Protein AF-A0A317J3F0-F1 (afdb_monomer_lite)

Secondary structure (DSSP, 8-state):
----PPPPEEEEEEEEEEETTEEEEEEEEEEE-TTS-EEEEEEEEEEEE-SSEEEEEEEEEETTSPPEEEEEEEE---EETTEEEEEEEEEEEPTTS-EEEEEEEEEEEHHHHHHHHHHHHHHHHHHHTT--HHHHHHHHHHHHS---

Structure (mmCIF, N/CA/C/O backbone):
data_AF-A0A317J3F0-F1
#
_entry.id   AF-A0A317J3F0-F1
#
loop_
_atom_site.group_PDB
_atom_site.id
_atom_site.type_symbol
_atom_site.label_atom_id
_atom_site.label_alt_id
_atom_site.label_comp_id
_atom_site.label_asym_id
_atom_site.la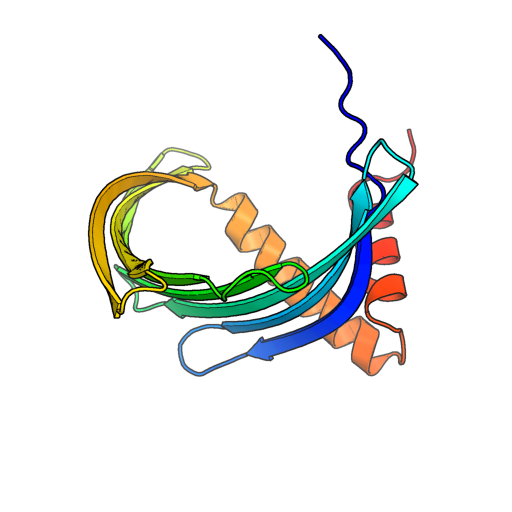bel_entity_id
_atom_site.label_seq_id
_atom_site.pdbx_PDB_ins_code
_atom_site.Cartn_x
_atom_site.Cartn_y
_atom_site.Cartn_z
_atom_site.occupancy
_atom_site.B_iso_or_equiv
_atom_site.auth_seq_id
_atom_site.auth_comp_id
_atom_site.auth_asym_id
_atom_site.auth_atom_id
_atom_site.pdbx_PDB_model_num
ATOM 1 N N . MET A 1 1 ? 22.352 19.467 -3.607 1.00 37.09 1 MET A N 1
ATOM 2 C CA . MET A 1 1 ? 21.074 18.769 -3.370 1.00 37.09 1 MET A CA 1
ATOM 3 C C . MET A 1 1 ? 20.207 19.048 -4.579 1.00 37.09 1 MET A C 1
ATOM 5 O O . MET A 1 1 ? 19.839 20.197 -4.776 1.00 37.09 1 MET A O 1
ATOM 9 N N . GLN A 1 2 ? 20.039 18.066 -5.465 1.00 32.75 2 GLN A N 1
ATOM 10 C CA . GLN A 1 2 ? 19.124 18.197 -6.597 1.00 32.75 2 GLN A CA 1
ATOM 11 C C . GLN A 1 2 ? 17.702 18.189 -6.035 1.00 32.75 2 GLN A C 1
ATOM 13 O O . GLN A 1 2 ? 17.346 17.298 -5.270 1.00 32.75 2 GLN A O 1
ATOM 18 N N . ASN A 1 3 ? 16.935 19.227 -6.363 1.00 37.25 3 ASN A N 1
ATOM 19 C CA . ASN A 1 3 ? 15.490 19.205 -6.215 1.00 37.25 3 ASN A CA 1
ATOM 20 C C . ASN A 1 3 ? 14.978 18.146 -7.192 1.00 37.25 3 ASN A C 1
ATOM 22 O O . ASN A 1 3 ? 14.802 18.442 -8.373 1.00 37.25 3 ASN A O 1
ATOM 26 N N . ASP A 1 4 ? 14.793 16.918 -6.714 1.00 38.00 4 ASP A N 1
ATOM 27 C CA . ASP A 1 4 ? 14.058 15.890 -7.441 1.00 38.00 4 ASP A CA 1
ATOM 28 C C . ASP A 1 4 ? 12.605 16.353 -7.509 1.00 38.00 4 ASP A C 1
ATOM 30 O O . ASP A 1 4 ? 11.783 16.047 -6.645 1.00 38.00 4 ASP A O 1
ATOM 34 N N . THR A 1 5 ? 12.289 17.170 -8.516 1.00 44.16 5 THR A N 1
ATOM 35 C CA . THR A 1 5 ? 10.902 17.376 -8.914 1.00 44.16 5 THR A CA 1
ATOM 36 C C . THR A 1 5 ? 10.350 15.982 -9.199 1.00 44.16 5 THR A C 1
ATOM 38 O O . THR A 1 5 ? 10.899 15.305 -10.075 1.00 44.16 5 THR A O 1
ATOM 41 N N . PRO A 1 6 ? 9.346 15.501 -8.441 1.00 51.75 6 PRO A N 1
ATOM 42 C CA . PRO A 1 6 ? 8.818 14.166 -8.654 1.00 51.75 6 PRO A CA 1
ATOM 43 C C . PRO A 1 6 ? 8.393 14.072 -10.113 1.00 51.75 6 PRO A C 1
ATOM 45 O O . PRO A 1 6 ? 7.690 14.947 -10.626 1.00 51.75 6 PRO A O 1
ATOM 48 N N . ALA A 1 7 ? 8.910 13.059 -10.804 1.00 58.41 7 ALA A N 1
ATOM 49 C CA . ALA A 1 7 ? 8.662 12.923 -12.223 1.00 58.41 7 ALA A CA 1
ATOM 50 C C . ALA A 1 7 ? 7.143 12.846 -12.467 1.00 58.41 7 ALA A C 1
ATOM 52 O O . ALA A 1 7 ? 6.445 12.213 -11.666 1.00 58.41 7 ALA A O 1
ATOM 53 N N . PRO A 1 8 ? 6.613 13.510 -13.512 1.00 70.88 8 PRO A N 1
ATOM 54 C CA . PRO A 1 8 ? 5.177 13.662 -13.674 1.00 70.88 8 PRO A CA 1
ATOM 55 C C . PRO A 1 8 ? 4.506 12.289 -13.721 1.00 70.88 8 PRO A C 1
ATOM 57 O O . PRO A 1 8 ? 4.799 11.454 -14.586 1.00 70.88 8 PRO A O 1
ATOM 60 N N . MET A 1 9 ? 3.642 12.074 -12.734 1.00 79.69 9 MET A N 1
ATOM 61 C CA . MET A 1 9 ? 2.858 10.869 -12.526 1.00 79.69 9 MET A CA 1
ATOM 62 C C . MET A 1 9 ? 1.442 11.132 -13.028 1.00 79.69 9 MET A C 1
ATOM 64 O O . MET A 1 9 ? 0.845 12.149 -12.678 1.00 79.69 9 MET A O 1
ATOM 68 N N . ARG A 1 10 ? 0.903 10.220 -13.834 1.00 83.12 10 ARG A N 1
ATOM 69 C CA . ARG A 1 10 ? -0.489 10.258 -14.283 1.00 83.12 10 ARG A CA 1
ATOM 70 C C . ARG A 1 10 ? -1.203 9.000 -13.819 1.00 83.12 10 ARG A C 1
ATOM 72 O O . ARG A 1 10 ? -0.720 7.895 -14.063 1.00 83.12 10 ARG A O 1
ATOM 79 N N . ILE A 1 11 ? -2.361 9.160 -13.191 1.00 85.94 11 ILE A N 1
ATOM 80 C CA . ILE A 1 11 ? -3.199 8.025 -12.802 1.00 85.94 11 ILE A CA 1
ATOM 81 C C . ILE A 1 11 ? -4.053 7.658 -14.015 1.00 85.94 11 ILE A C 1
ATOM 83 O O . ILE A 1 11 ? -4.839 8.467 -14.502 1.00 85.94 11 ILE A O 1
ATOM 87 N N . LEU A 1 12 ? -3.840 6.462 -14.560 1.00 87.06 12 LEU A N 1
ATOM 88 C CA . LEU A 1 12 ? -4.587 5.967 -15.717 1.00 87.06 12 LEU A CA 1
ATOM 89 C C . LEU A 1 12 ? -5.876 5.272 -15.290 1.00 87.06 12 LEU A C 1
ATOM 91 O O . LEU A 1 12 ? -6.892 5.404 -15.963 1.00 87.06 12 LEU A O 1
ATOM 95 N N . ASP A 1 13 ? -5.806 4.537 -14.184 1.00 88.06 13 ASP A N 1
ATOM 96 C CA . ASP A 1 13 ? -6.945 3.876 -13.565 1.00 88.06 13 ASP A CA 1
ATOM 97 C C . ASP A 1 13 ? -6.734 3.805 -12.054 1.00 88.06 13 ASP A C 1
ATOM 99 O O . ASP A 1 13 ? -5.599 3.708 -11.572 1.00 88.06 13 ASP A O 1
ATOM 103 N N . LEU A 1 14 ? -7.833 3.867 -11.319 1.00 86.62 14 LEU A N 1
ATOM 104 C CA . LEU A 1 14 ? -7.855 3.810 -9.871 1.00 86.62 14 LEU A CA 1
ATOM 105 C C . LEU A 1 14 ? -9.182 3.235 -9.432 1.00 86.62 14 LEU A C 1
ATOM 107 O O . LEU A 1 14 ? -10.221 3.698 -9.896 1.00 86.62 14 LEU A O 1
ATOM 111 N N . GLN A 1 15 ? -9.143 2.304 -8.492 1.00 87.31 15 GLN A N 1
ATOM 112 C CA . GLN A 1 15 ? -10.314 1.809 -7.794 1.00 87.31 15 GLN A CA 1
ATOM 113 C C . GLN A 1 15 ? -10.003 1.728 -6.309 1.00 87.31 15 GLN A C 1
ATOM 115 O O . GLN A 1 15 ? -8.992 1.159 -5.898 1.00 87.31 15 GLN A O 1
ATOM 120 N N . TRP A 1 16 ? -10.892 2.295 -5.505 1.00 86.62 16 TRP A N 1
ATOM 121 C CA . TRP A 1 16 ? -10.847 2.200 -4.056 1.00 86.62 16 TRP A CA 1
ATOM 122 C C . TRP A 1 16 ? -12.129 1.548 -3.571 1.00 86.62 16 TRP A C 1
ATOM 124 O O . TRP A 1 16 ? -13.219 1.978 -3.959 1.00 86.62 16 TRP A O 1
ATOM 134 N N . ARG A 1 17 ? -12.023 0.527 -2.719 1.00 86.12 17 ARG A N 1
ATOM 135 C CA . ARG A 1 17 ? -13.196 -0.145 -2.153 1.00 86.12 17 ARG A CA 1
ATOM 136 C C . ARG A 1 17 ? -13.020 -0.342 -0.652 1.00 86.12 17 ARG A C 1
ATOM 138 O O . ARG A 1 17 ? -11.947 -0.700 -0.167 1.00 86.12 17 ARG A O 1
ATOM 145 N N . GLU A 1 18 ? -14.098 -0.104 0.084 1.00 82.94 18 GLU A N 1
ATOM 146 C CA . GLU A 1 18 ? -14.194 -0.521 1.482 1.00 82.94 18 GLU A CA 1
ATOM 147 C C . GLU A 1 18 ? -14.381 -2.041 1.510 1.00 82.94 18 GLU A C 1
ATOM 149 O O . GLU A 1 18 ? -15.207 -2.586 0.773 1.00 82.94 18 GLU A O 1
ATOM 154 N N . ALA A 1 19 ? -13.630 -2.730 2.362 1.00 81.50 19 ALA A N 1
ATOM 155 C CA . ALA A 1 19 ? -13.704 -4.175 2.512 1.00 81.50 19 ALA A CA 1
ATOM 156 C C . ALA A 1 19 ? -13.942 -4.541 3.981 1.00 81.50 19 ALA A C 1
ATOM 158 O O . ALA A 1 19 ? -13.704 -3.755 4.896 1.00 81.50 19 ALA A O 1
ATOM 159 N N . ALA A 1 20 ? -14.414 -5.761 4.237 1.00 83.38 20 ALA A N 1
ATOM 160 C CA . ALA A 1 20 ? -14.597 -6.223 5.608 1.00 83.38 20 ALA A CA 1
ATOM 161 C C . ALA A 1 20 ? -13.272 -6.131 6.389 1.00 83.38 20 ALA A C 1
ATOM 163 O O . ALA A 1 20 ? -12.287 -6.781 6.029 1.00 83.38 20 ALA A O 1
ATOM 164 N N . GLY A 1 21 ? -13.271 -5.316 7.446 1.00 81.25 21 GLY A N 1
ATOM 165 C CA . GLY A 1 21 ? -12.109 -5.102 8.305 1.00 81.25 21 GLY A CA 1
ATOM 166 C C . GLY A 1 21 ? -11.008 -4.235 7.695 1.00 81.25 21 GLY A C 1
ATOM 167 O O . GLY A 1 21 ? -9.907 -4.263 8.217 1.00 81.25 21 GLY A O 1
ATOM 168 N N . GLY A 1 22 ? -11.241 -3.486 6.615 1.00 86.31 22 GLY A N 1
ATOM 169 C CA . GLY A 1 22 ? -10.218 -2.596 6.064 1.00 86.31 22 GLY A CA 1
ATOM 170 C C . GLY A 1 22 ? -10.561 -2.066 4.679 1.00 86.31 22 GLY A C 1
ATOM 171 O O . GLY A 1 22 ? -11.716 -1.775 4.387 1.00 86.31 22 GLY A O 1
ATOM 172 N N . HIS A 1 23 ? -9.557 -1.925 3.822 1.00 87.12 23 HIS A N 1
ATOM 173 C CA . HIS A 1 23 ? -9.735 -1.326 2.503 1.00 87.12 23 HIS A CA 1
ATOM 174 C C . HIS A 1 23 ? -8.851 -1.988 1.454 1.00 87.12 23 HIS A C 1
ATOM 176 O O . HIS A 1 23 ? -7.812 -2.581 1.758 1.00 87.12 23 HIS A O 1
ATOM 182 N N . GLU A 1 24 ? -9.291 -1.888 0.207 1.00 91.62 24 GLU A N 1
ATOM 183 C CA . GLU A 1 24 ? -8.561 -2.352 -0.963 1.00 91.62 24 GLU A CA 1
ATOM 184 C C . GLU A 1 24 ? -8.435 -1.242 -2.003 1.00 91.62 24 GLU A C 1
ATOM 186 O O . GLU A 1 24 ? -9.292 -0.366 -2.148 1.00 91.62 24 GLU A O 1
ATOM 191 N N . PHE A 1 25 ? -7.320 -1.299 -2.712 1.00 89.69 25 PHE A N 1
ATOM 192 C CA . PHE A 1 25 ? -6.875 -0.306 -3.660 1.00 89.69 25 PHE A CA 1
ATOM 193 C C . PHE A 1 25 ? -6.287 -1.006 -4.877 1.00 89.69 25 PHE A C 1
ATOM 195 O O . PHE A 1 25 ? -5.373 -1.821 -4.755 1.00 89.69 25 PHE A O 1
ATOM 202 N N . GLU A 1 26 ? -6.780 -0.656 -6.055 1.00 93.31 26 GLU A N 1
ATOM 203 C CA . GLU A 1 26 ? -6.212 -1.054 -7.338 1.00 93.31 26 GLU A CA 1
ATOM 204 C C . GLU A 1 26 ? -5.852 0.204 -8.122 1.00 93.31 26 GLU A C 1
ATOM 206 O O . GLU A 1 26 ? -6.628 1.155 -8.176 1.00 93.31 26 GLU A O 1
ATOM 211 N N . SER A 1 27 ? -4.673 0.233 -8.736 1.00 92.12 27 SER A N 1
ATOM 212 C CA . SER A 1 27 ? -4.248 1.369 -9.549 1.00 92.12 27 SER A CA 1
ATOM 213 C C . SER A 1 27 ? -3.425 0.958 -10.755 1.00 92.12 27 SER A C 1
ATOM 215 O O . SER A 1 27 ? -2.674 -0.021 -10.731 1.00 92.12 27 SER A O 1
ATOM 217 N N . THR A 1 28 ? -3.537 1.762 -11.807 1.00 94.12 28 THR A N 1
ATOM 218 C CA . THR A 1 28 ? -2.602 1.796 -12.927 1.00 94.12 28 THR A CA 1
ATOM 219 C C . THR A 1 28 ? -2.080 3.217 -13.067 1.00 94.12 28 THR A C 1
ATOM 221 O O . THR A 1 28 ? -2.842 4.154 -13.296 1.00 94.12 28 THR A O 1
ATOM 224 N N . ILE A 1 29 ? -0.768 3.377 -12.952 1.00 92.00 29 ILE A N 1
ATOM 225 C CA . ILE A 1 29 ? -0.091 4.670 -12.931 1.00 92.00 29 ILE A CA 1
ATOM 226 C C . ILE A 1 29 ? 0.966 4.702 -14.035 1.00 92.00 29 ILE A C 1
ATOM 228 O O . ILE A 1 29 ? 1.759 3.774 -14.178 1.00 92.00 29 ILE A O 1
ATOM 232 N N . GLU A 1 30 ? 1.003 5.789 -14.797 1.00 92.56 30 GLU A N 1
ATOM 233 C CA . GLU A 1 30 ? 2.086 6.113 -15.720 1.00 92.56 30 GLU A CA 1
ATOM 234 C C . GLU A 1 30 ? 3.086 7.045 -15.024 1.00 92.56 30 GLU A C 1
ATOM 236 O O . GLU A 1 30 ? 2.730 8.131 -14.567 1.00 92.56 30 GLU A O 1
ATOM 241 N N . ILE A 1 31 ? 4.345 6.624 -14.946 1.00 91.19 31 ILE A N 1
ATOM 242 C CA . ILE A 1 31 ? 5.456 7.405 -14.403 1.00 91.19 31 ILE A CA 1
ATOM 243 C C . ILE A 1 31 ? 6.339 7.833 -15.569 1.00 91.19 31 ILE A C 1
ATOM 245 O O . ILE A 1 31 ? 6.906 6.988 -16.270 1.00 91.19 31 ILE A O 1
ATOM 249 N N . SER A 1 32 ? 6.485 9.141 -15.761 1.00 87.81 32 SER A N 1
ATOM 250 C CA . SER A 1 32 ? 7.478 9.679 -16.693 1.00 87.81 32 SER A CA 1
ATOM 251 C C . SER A 1 32 ? 8.873 9.514 -16.093 1.00 87.81 32 SER A C 1
ATOM 253 O O . SER A 1 32 ? 9.067 9.750 -14.906 1.00 87.81 32 SER A O 1
ATOM 255 N N . ARG A 1 33 ? 9.860 9.099 -16.880 1.00 84.31 33 ARG A N 1
ATOM 256 C CA . ARG A 1 33 ? 11.258 8.990 -16.447 1.00 84.31 33 ARG A CA 1
ATOM 257 C C . ARG A 1 33 ? 12.055 10.220 -16.895 1.00 84.31 33 ARG A C 1
ATOM 259 O O . ARG A 1 33 ? 11.641 10.898 -17.836 1.00 84.31 33 ARG A O 1
ATOM 266 N N . PRO A 1 34 ? 13.209 10.512 -16.264 1.00 82.38 34 PRO A N 1
ATOM 267 C CA . PRO A 1 34 ? 14.048 11.651 -16.649 1.00 82.38 34 PRO A CA 1
ATOM 268 C C . PRO A 1 34 ? 14.522 11.630 -18.109 1.00 82.38 34 PRO A C 1
ATOM 270 O O . PRO A 1 34 ? 14.779 12.681 -18.684 1.00 82.38 34 PRO A O 1
ATOM 273 N N . ASP A 1 35 ? 14.617 10.446 -18.718 1.00 85.06 35 ASP A N 1
ATOM 274 C CA . ASP A 1 35 ? 14.982 10.257 -20.128 1.00 85.06 35 ASP A CA 1
ATOM 275 C C . ASP A 1 35 ? 13.808 10.478 -21.106 1.00 85.06 35 ASP A C 1
ATOM 277 O O . ASP A 1 35 ? 13.951 10.265 -22.308 1.00 85.06 35 ASP A O 1
ATOM 281 N N . GLY A 1 36 ? 12.638 10.890 -20.604 1.00 84.00 36 GLY A N 1
ATOM 282 C CA . GLY A 1 36 ? 11.417 11.086 -21.386 1.00 84.00 36 GLY A CA 1
ATOM 283 C C . GLY A 1 36 ? 10.648 9.798 -21.689 1.00 84.00 36 GLY A C 1
ATOM 284 O O . GLY A 1 36 ? 9.549 9.864 -22.244 1.00 84.00 36 GLY A O 1
ATOM 285 N N . SER A 1 37 ? 11.177 8.629 -21.314 1.00 89.44 37 SER A N 1
ATOM 286 C CA . SER A 1 37 ? 10.443 7.369 -21.424 1.00 89.44 37 SER A CA 1
ATOM 287 C C . SER A 1 37 ? 9.344 7.272 -20.363 1.00 89.44 37 SER A C 1
ATOM 289 O O . SER A 1 37 ? 9.305 8.024 -19.388 1.00 89.44 37 SER A O 1
ATOM 291 N N . LYS A 1 38 ? 8.414 6.339 -20.564 1.00 91.38 38 LYS A N 1
ATOM 292 C CA . LYS A 1 38 ? 7.270 6.122 -19.677 1.00 91.38 38 LYS A CA 1
ATOM 293 C C . LYS A 1 38 ? 7.322 4.722 -19.094 1.00 91.38 38 LYS A C 1
ATOM 295 O O . LYS A 1 38 ? 7.734 3.781 -19.768 1.00 91.38 38 LYS A O 1
ATOM 300 N N . SER A 1 39 ? 6.884 4.602 -17.849 1.00 93.06 39 SER A N 1
ATOM 301 C CA . SER A 1 39 ? 6.740 3.333 -17.149 1.00 93.06 39 SER A CA 1
ATOM 302 C C . SER A 1 39 ? 5.315 3.176 -16.658 1.00 93.06 39 SER A C 1
ATOM 304 O O . SER A 1 39 ? 4.764 4.114 -16.091 1.00 93.06 39 SER A O 1
ATOM 306 N N . ILE A 1 40 ? 4.731 2.000 -16.841 1.00 94.19 40 ILE A N 1
ATOM 307 C CA . ILE A 1 40 ? 3.427 1.659 -16.286 1.00 94.19 40 ILE A CA 1
ATOM 308 C C . ILE A 1 40 ? 3.641 0.835 -15.026 1.00 94.19 40 ILE A C 1
ATOM 310 O O . ILE A 1 40 ? 4.258 -0.228 -15.059 1.00 94.19 40 ILE A O 1
ATOM 314 N N . VAL A 1 41 ? 3.104 1.314 -13.912 1.00 94.12 41 VAL A N 1
ATOM 315 C CA . VAL A 1 41 ? 3.033 0.575 -12.656 1.00 94.12 41 VAL A CA 1
ATOM 316 C C . VAL A 1 41 ? 1.585 0.184 -12.425 1.00 94.12 41 VAL A C 1
ATOM 318 O O . VAL A 1 41 ? 0.697 1.029 -12.475 1.00 94.12 41 VAL A O 1
ATOM 321 N N . ARG A 1 42 ? 1.351 -1.101 -12.183 1.00 94.88 42 ARG A N 1
ATOM 322 C CA . ARG A 1 42 ? 0.057 -1.625 -11.748 1.00 94.88 42 ARG A CA 1
ATOM 323 C C . ARG A 1 42 ? 0.208 -2.132 -10.335 1.00 94.88 42 ARG A C 1
ATOM 325 O O . ARG A 1 42 ? 1.152 -2.870 -10.059 1.00 94.88 42 ARG A O 1
ATOM 332 N N . GLU A 1 43 ? -0.697 -1.738 -9.461 1.00 94.88 43 GLU A N 1
ATOM 333 C CA . GLU A 1 43 ? -0.623 -2.067 -8.047 1.00 94.88 43 GLU A CA 1
ATOM 334 C C . GLU A 1 43 ? -1.992 -2.474 -7.525 1.00 94.88 43 GLU A C 1
ATOM 336 O O . GLU A 1 43 ? -2.965 -1.749 -7.697 1.00 94.88 43 GLU A O 1
ATOM 341 N N . TYR A 1 44 ? -2.031 -3.622 -6.861 1.00 94.50 44 TYR A N 1
ATOM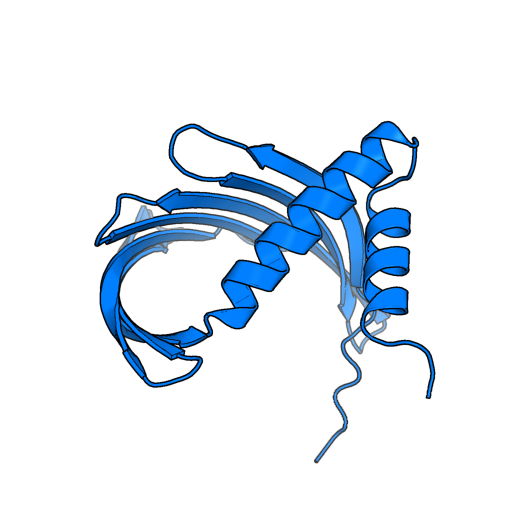 342 C CA . TYR A 1 44 ? -3.080 -3.992 -5.930 1.00 94.50 44 TYR A CA 1
ATOM 343 C C . TYR A 1 44 ? -2.515 -3.893 -4.517 1.00 94.50 44 TYR A C 1
ATOM 345 O O . TYR A 1 44 ? -1.419 -4.388 -4.230 1.00 94.50 44 TYR A O 1
ATOM 353 N N . TRP A 1 45 ? -3.277 -3.290 -3.623 1.00 93.88 45 TRP A N 1
ATOM 354 C CA . TRP A 1 45 ? -2.965 -3.221 -2.213 1.00 93.88 45 TRP A CA 1
ATOM 355 C C . TRP A 1 45 ? -4.234 -3.456 -1.403 1.00 93.88 45 TRP A C 1
ATOM 357 O O . TRP A 1 45 ? -5.306 -2.961 -1.738 1.00 93.88 45 TRP A O 1
ATOM 367 N N . ARG A 1 46 ? -4.116 -4.218 -0.323 1.00 93.62 46 ARG A N 1
ATOM 368 C CA . ARG A 1 46 ? -5.195 -4.432 0.633 1.00 93.62 46 ARG A CA 1
ATOM 369 C C . ARG A 1 46 ? -4.641 -4.400 2.032 1.00 93.62 46 ARG A C 1
ATOM 371 O O . ARG A 1 46 ? -3.629 -5.041 2.295 1.00 93.62 46 ARG A O 1
ATOM 378 N N . GLU A 1 47 ? -5.361 -3.748 2.925 1.00 92.19 47 GLU A N 1
ATOM 379 C CA . GLU A 1 47 ? -5.109 -3.788 4.356 1.00 92.19 47 GLU A CA 1
ATOM 380 C C . GLU A 1 47 ? -6.333 -4.295 5.096 1.00 92.19 47 GLU A C 1
ATOM 382 O O . GLU A 1 47 ? -7.474 -4.002 4.740 1.00 92.19 47 GLU A O 1
ATOM 387 N N . ILE A 1 48 ? -6.066 -5.080 6.129 1.00 93.31 48 ILE A N 1
ATOM 388 C CA . ILE A 1 48 ? -7.040 -5.581 7.079 1.00 93.31 48 ILE A CA 1
ATOM 389 C C . ILE A 1 48 ? -6.562 -5.125 8.453 1.00 93.31 48 ILE A C 1
ATOM 391 O O . ILE A 1 48 ? -5.503 -5.548 8.918 1.00 93.31 48 ILE A O 1
ATOM 395 N N . ASP A 1 49 ? -7.336 -4.260 9.089 1.00 90.94 49 ASP A N 1
ATOM 396 C CA . ASP A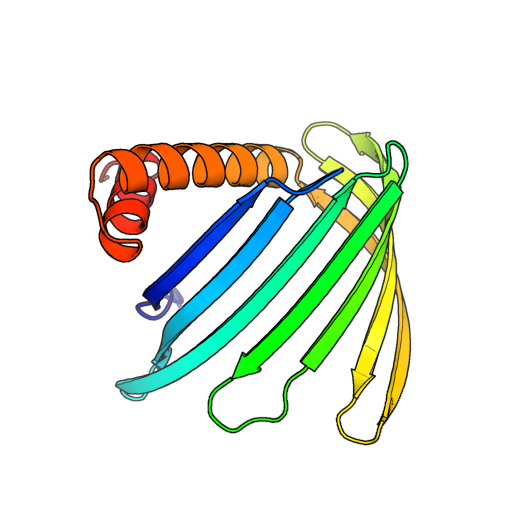 1 49 ? -7.178 -3.875 10.480 1.00 90.94 49 ASP A CA 1
ATOM 397 C C . ASP A 1 49 ? -7.814 -4.942 11.385 1.00 90.94 49 ASP A C 1
ATOM 399 O O . ASP A 1 49 ? -8.986 -5.296 11.250 1.00 90.94 49 ASP A O 1
ATOM 403 N N . LEU A 1 50 ? -7.020 -5.462 12.319 1.00 92.94 50 LEU A N 1
ATOM 404 C CA . LEU A 1 50 ? -7.401 -6.501 13.275 1.00 92.94 50 LEU A CA 1
ATOM 405 C C . LEU A 1 50 ? -7.439 -5.962 14.717 1.00 92.94 50 LEU A C 1
ATOM 407 O O . LEU A 1 50 ? -7.427 -6.731 15.677 1.00 92.94 50 LEU A O 1
ATOM 411 N N . GLY A 1 51 ? -7.476 -4.639 14.894 1.00 91.38 51 GLY A N 1
ATOM 412 C CA . GLY A 1 51 ? -7.488 -3.980 16.197 1.00 91.38 51 GLY A CA 1
ATOM 413 C C . GLY A 1 51 ? -6.078 -3.651 16.674 1.00 91.38 51 GLY A C 1
ATOM 414 O O . GLY A 1 51 ? -5.582 -2.559 16.400 1.00 91.38 51 GLY A O 1
ATOM 415 N N . ASP A 1 52 ? -5.428 -4.572 17.390 1.00 94.81 52 ASP A N 1
ATOM 416 C CA . ASP A 1 52 ? -4.051 -4.406 17.899 1.00 94.81 52 ASP A CA 1
ATOM 417 C C . ASP A 1 52 ? -2.969 -4.767 16.863 1.00 94.81 52 ASP A C 1
ATOM 419 O O . ASP A 1 52 ? -1.769 -4.576 17.081 1.00 94.81 52 ASP A O 1
ATOM 423 N N . SER A 1 53 ? -3.394 -5.279 15.715 1.00 95.19 53 SER A N 1
ATOM 424 C CA . SER A 1 53 ? -2.553 -5.730 14.618 1.00 95.19 53 SER A CA 1
ATOM 425 C C . SER A 1 53 ? -3.207 -5.406 13.278 1.00 95.19 53 SER A C 1
ATOM 427 O O . SER A 1 53 ? -4.327 -4.900 13.219 1.00 95.19 53 SER A O 1
ATOM 429 N N . TYR A 1 54 ? -2.476 -5.633 12.196 1.00 93.94 54 TYR A N 1
ATOM 430 C CA . TYR A 1 54 ? -2.962 -5.473 10.837 1.00 93.94 54 TYR A CA 1
ATOM 431 C C . TYR A 1 54 ? -2.246 -6.437 9.894 1.00 93.94 54 TYR A C 1
ATOM 433 O O . TYR A 1 54 ? -1.143 -6.919 10.169 1.00 93.94 54 TYR A O 1
ATOM 441 N N . MET A 1 55 ? -2.872 -6.691 8.753 1.00 95.44 55 MET A N 1
ATOM 442 C CA . MET A 1 55 ? -2.271 -7.404 7.636 1.00 95.44 55 MET A CA 1
ATOM 443 C C . MET A 1 55 ? -2.368 -6.550 6.386 1.00 95.44 55 MET A C 1
ATOM 445 O O . MET A 1 55 ? -3.439 -6.035 6.090 1.00 95.44 55 MET A O 1
ATOM 449 N N . THR A 1 56 ? -1.284 -6.450 5.623 1.00 94.12 56 THR A N 1
ATOM 450 C CA . THR A 1 56 ? -1.320 -5.886 4.275 1.00 94.12 56 THR A CA 1
ATOM 451 C C . THR A 1 56 ? -0.863 -6.902 3.245 1.00 94.12 56 THR A C 1
ATOM 453 O O . THR A 1 56 ? 0.044 -7.703 3.485 1.00 94.12 56 THR A O 1
ATOM 456 N N . VAL A 1 57 ? -1.498 -6.860 2.083 1.00 95.31 57 VAL A N 1
ATOM 457 C CA . VAL A 1 57 ? -1.063 -7.549 0.875 1.00 95.31 57 VAL A CA 1
ATOM 458 C C . VAL A 1 57 ? -0.806 -6.486 -0.167 1.00 95.31 57 VAL A C 1
ATOM 460 O O . VAL A 1 57 ? -1.664 -5.646 -0.416 1.00 95.31 57 VAL A O 1
ATOM 463 N N . ARG A 1 58 ? 0.364 -6.535 -0.791 1.00 94.00 58 ARG A N 1
ATOM 464 C CA . ARG A 1 58 ? 0.733 -5.652 -1.890 1.00 94.00 58 ARG A CA 1
ATOM 465 C C . ARG A 1 58 ? 1.203 -6.493 -3.059 1.00 94.00 58 ARG A C 1
ATOM 467 O O . ARG A 1 58 ? 2.0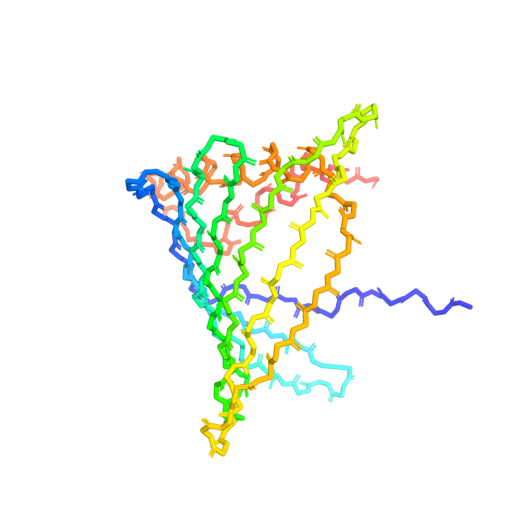92 -7.321 -2.890 1.00 94.00 58 ARG A O 1
ATOM 474 N N . HIS A 1 59 ? 0.652 -6.259 -4.235 1.00 94.31 59 HIS A N 1
ATOM 475 C CA . HIS A 1 59 ? 1.059 -6.896 -5.475 1.00 94.31 59 HIS A CA 1
ATOM 476 C C . HIS A 1 59 ? 1.302 -5.814 -6.517 1.00 94.31 59 HIS A C 1
ATOM 478 O O . HIS A 1 59 ? 0.377 -5.093 -6.880 1.00 94.31 59 HIS A O 1
ATOM 484 N N . ALA A 1 60 ? 2.541 -5.679 -6.980 1.00 93.06 60 ALA A N 1
ATOM 485 C CA . ALA A 1 60 ? 2.913 -4.628 -7.916 1.00 93.06 60 ALA A CA 1
ATOM 486 C C . ALA A 1 60 ? 3.688 -5.181 -9.112 1.00 93.06 60 ALA A C 1
ATOM 488 O O . ALA A 1 60 ? 4.596 -5.999 -8.964 1.00 93.06 60 ALA A O 1
ATOM 489 N N . VAL A 1 61 ? 3.355 -4.683 -10.297 1.00 93.00 61 VAL A N 1
ATOM 490 C CA . VAL A 1 61 ? 4.046 -4.947 -11.563 1.00 93.00 61 VAL A CA 1
ATOM 491 C C . VAL A 1 61 ? 4.521 -3.617 -12.124 1.00 93.00 61 VAL A C 1
ATOM 493 O O . VAL A 1 61 ? 3.775 -2.638 -12.112 1.00 93.00 61 VAL A O 1
ATOM 496 N N . ARG A 1 62 ? 5.749 -3.578 -12.644 1.00 92.75 62 ARG A N 1
ATOM 497 C CA . ARG A 1 62 ? 6.283 -2.427 -13.379 1.00 92.75 62 ARG A CA 1
ATOM 498 C C . ARG A 1 62 ? 6.675 -2.860 -14.783 1.00 92.75 62 ARG A C 1
ATOM 500 O O . ARG A 1 62 ? 7.566 -3.689 -14.940 1.00 92.75 62 ARG A O 1
ATOM 507 N N . ASP A 1 63 ? 6.058 -2.258 -15.790 1.00 91.75 63 ASP A N 1
ATOM 508 C CA . ASP A 1 63 ? 6.238 -2.589 -17.203 1.00 91.75 63 ASP A CA 1
ATOM 509 C C . ASP A 1 63 ? 6.093 -4.106 -17.444 1.00 91.75 63 ASP A C 1
ATOM 511 O O . ASP A 1 63 ? 5.091 -4.705 -17.061 1.00 91.75 63 ASP A O 1
ATOM 515 N N . ALA A 1 64 ? 7.100 -4.727 -18.060 1.00 88.50 64 ALA A N 1
ATOM 516 C CA . ALA A 1 64 ? 7.190 -6.167 -18.280 1.00 88.50 64 ALA A CA 1
ATOM 517 C C . ALA A 1 64 ? 7.974 -6.907 -17.177 1.00 88.50 64 ALA A C 1
ATOM 519 O O . ALA A 1 64 ? 8.259 -8.095 -17.325 1.00 88.50 64 ALA A O 1
ATOM 520 N N . ALA A 1 65 ? 8.370 -6.224 -16.094 1.00 89.06 65 ALA A N 1
ATOM 521 C CA . ALA A 1 65 ? 9.063 -6.877 -14.992 1.00 89.06 65 ALA A CA 1
ATOM 522 C C . ALA A 1 65 ? 8.124 -7.871 -14.290 1.00 89.06 65 ALA A C 1
ATOM 524 O O . ALA A 1 65 ? 6.920 -7.613 -14.188 1.00 89.06 65 ALA A O 1
ATOM 525 N N . PRO A 1 66 ? 8.654 -8.987 -13.765 1.00 88.38 66 PRO A N 1
ATOM 526 C CA . PRO A 1 66 ? 7.858 -9.895 -12.959 1.00 88.38 66 PRO A CA 1
ATOM 527 C C . PRO A 1 66 ? 7.183 -9.173 -11.791 1.00 88.38 66 PRO A C 1
ATOM 529 O O . PRO A 1 66 ? 7.774 -8.293 -11.158 1.00 88.38 66 PRO A O 1
ATOM 532 N N . ALA A 1 67 ? 5.952 -9.579 -11.493 1.00 89.69 67 ALA A N 1
ATOM 533 C CA . ALA A 1 67 ? 5.220 -9.046 -10.360 1.00 89.69 67 ALA A CA 1
ATOM 534 C C . ALA A 1 67 ? 5.940 -9.340 -9.041 1.00 89.69 67 ALA A C 1
ATOM 536 O O . ALA A 1 67 ? 6.469 -10.435 -8.840 1.00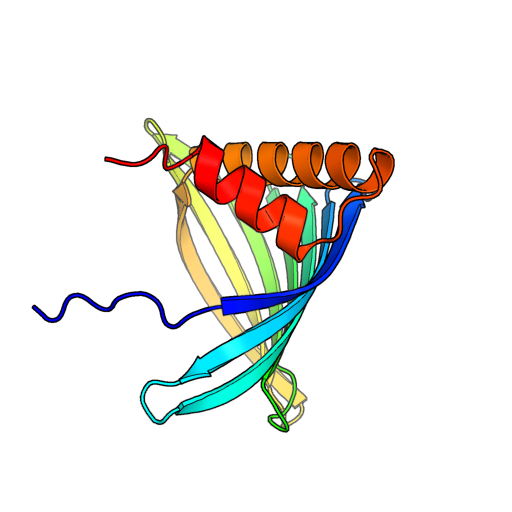 89.69 67 ALA A O 1
ATOM 537 N N . GLN A 1 68 ? 5.899 -8.387 -8.117 1.00 90.44 68 GLN A N 1
ATOM 538 C CA . GLN A 1 68 ? 6.367 -8.569 -6.750 1.00 90.44 68 GLN A CA 1
ATOM 539 C C . GLN A 1 68 ? 5.176 -8.581 -5.805 1.00 90.44 68 GLN A C 1
ATOM 541 O O . GLN A 1 68 ? 4.348 -7.669 -5.833 1.00 90.44 68 GLN A O 1
ATOM 546 N N . THR A 1 69 ? 5.111 -9.610 -4.960 1.00 93.88 69 THR A N 1
ATOM 547 C CA . THR A 1 69 ? 4.071 -9.730 -3.937 1.00 93.88 69 THR A CA 1
ATOM 548 C C . THR A 1 69 ? 4.693 -9.663 -2.554 1.00 93.88 69 THR A C 1
ATOM 550 O O . THR A 1 69 ? 5.654 -10.378 -2.257 1.00 93.88 69 THR A O 1
ATOM 553 N N . PHE A 1 70 ? 4.114 -8.826 -1.705 1.00 94.06 70 PHE A N 1
ATOM 554 C CA . PHE A 1 70 ? 4.498 -8.645 -0.319 1.00 94.06 70 PHE A CA 1
ATOM 555 C C . PHE A 1 70 ? 3.293 -8.928 0.567 1.00 94.06 70 PHE A C 1
ATOM 557 O O . PHE A 1 70 ? 2.205 -8.407 0.326 1.00 94.06 70 PHE A O 1
ATOM 564 N N . PHE A 1 71 ? 3.508 -9.714 1.611 1.00 96.00 71 PHE A N 1
ATOM 565 C CA . PHE A 1 71 ? 2.586 -9.838 2.731 1.00 96.00 71 PHE A CA 1
ATOM 566 C C . PHE A 1 71 ? 3.254 -9.206 3.938 1.00 96.00 71 PHE A C 1
ATOM 568 O O . PHE A 1 71 ? 4.405 -9.525 4.225 1.00 96.00 71 PHE A O 1
ATOM 575 N N . ILE A 1 72 ? 2.563 -8.313 4.632 1.00 95.94 72 ILE A N 1
ATOM 576 C CA . ILE A 1 72 ? 3.070 -7.696 5.853 1.00 95.94 72 ILE A CA 1
ATOM 577 C C . ILE A 1 72 ? 2.070 -7.982 6.956 1.00 95.94 72 ILE A C 1
ATOM 579 O O . ILE A 1 72 ? 0.914 -7.593 6.848 1.00 95.94 72 ILE A O 1
ATOM 583 N N . TYR A 1 73 ? 2.516 -8.628 8.021 1.00 97.00 73 TYR A N 1
ATOM 584 C CA . TYR A 1 73 ? 1.797 -8.655 9.284 1.00 97.00 73 TYR A CA 1
ATOM 585 C C . TYR A 1 73 ? 2.438 -7.637 10.222 1.00 97.00 73 TYR A C 1
ATOM 587 O O . TYR A 1 73 ? 3.657 -7.633 10.390 1.00 97.00 73 TYR A O 1
ATOM 595 N N . GLY A 1 74 ? 1.642 -6.763 10.825 1.00 96.31 74 GLY A N 1
ATOM 596 C CA . GLY A 1 74 ? 2.119 -5.740 11.745 1.00 96.31 74 GLY A CA 1
ATOM 597 C C . GLY A 1 74 ? 1.390 -5.797 13.075 1.00 96.31 74 GLY A C 1
ATOM 598 O O . GLY A 1 74 ? 0.167 -5.854 13.114 1.00 96.31 74 GLY A O 1
ATOM 599 N N . ARG A 1 75 ? 2.131 -5.729 14.180 1.00 97.25 75 ARG A N 1
ATOM 600 C CA . ARG A 1 75 ? 1.573 -5.466 15.507 1.00 97.25 75 ARG A CA 1
ATOM 601 C C . ARG A 1 75 ? 1.739 -3.990 15.833 1.00 97.25 75 ARG A C 1
ATOM 603 O O . ARG A 1 75 ? 2.864 -3.481 15.828 1.00 97.25 75 ARG A O 1
ATOM 610 N N . LYS A 1 76 ? 0.621 -3.331 16.132 1.00 95.56 76 LYS A N 1
ATOM 611 C CA . LYS A 1 76 ? 0.584 -1.925 16.524 1.00 95.56 76 LYS A CA 1
ATOM 612 C C . LYS A 1 76 ? 1.267 -1.780 17.879 1.00 95.56 76 LYS A C 1
ATOM 614 O O . LYS A 1 76 ? 0.957 -2.522 18.811 1.00 95.56 76 LYS A O 1
ATOM 619 N N . GLY A 1 77 ? 2.230 -0.874 17.975 1.00 95.75 77 GLY A N 1
ATOM 620 C CA . GLY A 1 77 ? 2.929 -0.618 19.233 1.00 95.75 77 GLY A CA 1
ATOM 621 C C . GLY A 1 77 ? 2.558 0.719 19.853 1.00 95.75 77 GLY A C 1
ATOM 622 O O . GLY A 1 77 ? 1.455 1.234 19.673 1.00 95.75 77 GLY A O 1
ATOM 623 N N . GLU A 1 78 ? 3.498 1.271 20.612 1.00 95.50 78 GLU A N 1
ATOM 624 C CA . GLU A 1 78 ? 3.294 2.512 21.354 1.00 95.50 78 GLU A CA 1
ATOM 625 C C . GLU A 1 78 ? 3.120 3.715 20.425 1.00 95.50 78 GLU A C 1
ATOM 627 O O . GLU A 1 78 ? 3.790 3.839 19.391 1.00 95.50 78 GLU A O 1
ATOM 632 N N . VAL A 1 79 ? 2.235 4.621 20.838 1.00 95.44 79 VAL A N 1
ATOM 633 C CA . VAL A 1 79 ? 1.995 5.907 20.184 1.00 95.44 79 VAL A CA 1
ATOM 634 C C . VAL A 1 79 ? 2.765 6.996 20.923 1.00 95.44 79 VAL A C 1
ATOM 636 O O . VAL A 1 79 ? 2.646 7.138 22.138 1.00 95.44 79 VAL A O 1
ATOM 639 N N . GLN A 1 80 ? 3.546 7.776 20.180 1.00 93.38 80 GLN A N 1
ATOM 640 C CA . GLN A 1 80 ? 4.314 8.914 20.676 1.00 93.38 80 GLN A CA 1
ATOM 641 C C . GLN A 1 80 ? 4.096 10.110 19.741 1.00 93.38 80 GLN A C 1
ATOM 643 O O . GLN A 1 80 ? 4.676 10.193 18.656 1.00 93.38 80 GLN A O 1
ATOM 648 N N . GLY A 1 81 ? 3.232 11.037 20.164 1.00 91.81 81 GLY A N 1
ATOM 649 C CA . GLY A 1 81 ? 2.806 12.166 19.336 1.00 91.81 81 GLY A CA 1
ATOM 650 C C . GLY A 1 81 ? 2.093 11.692 18.067 1.00 91.81 81 GLY A C 1
ATOM 651 O O . GLY A 1 81 ? 1.144 10.919 18.138 1.00 91.81 81 GLY A O 1
ATOM 652 N N . ASP A 1 82 ? 2.585 12.126 16.906 1.00 91.25 82 ASP A N 1
ATOM 653 C CA . ASP A 1 82 ? 2.010 11.793 15.594 1.00 91.25 82 ASP A CA 1
ATOM 654 C C . ASP A 1 82 ? 2.454 10.420 15.047 1.00 91.25 82 ASP A C 1
ATOM 656 O O . ASP A 1 82 ? 2.094 10.054 13.925 1.00 91.25 82 ASP A O 1
ATOM 660 N N . PHE A 1 83 ? 3.269 9.664 15.788 1.00 91.75 83 PHE A N 1
ATOM 661 C CA . PHE A 1 83 ? 3.857 8.411 15.316 1.00 91.75 83 PHE A CA 1
ATOM 662 C C . PHE A 1 83 ? 3.455 7.221 16.182 1.00 91.75 83 PHE A C 1
ATOM 664 O O . PHE A 1 83 ? 3.349 7.326 17.402 1.00 91.75 83 PHE A O 1
ATOM 671 N N . ARG A 1 84 ? 3.316 6.060 15.542 1.00 94.12 84 ARG A N 1
ATOM 672 C CA . ARG A 1 84 ? 3.169 4.747 16.174 1.00 94.12 84 ARG A CA 1
ATOM 673 C C . ARG A 1 84 ? 4.347 3.864 15.783 1.00 94.12 84 ARG A C 1
ATOM 675 O O . ARG A 1 84 ? 4.760 3.878 14.627 1.00 94.12 84 ARG A O 1
ATOM 682 N N . THR A 1 85 ? 4.913 3.123 16.729 1.00 96.06 85 THR A N 1
ATOM 683 C CA . THR A 1 85 ? 6.048 2.226 16.453 1.00 96.06 85 THR A CA 1
ATOM 684 C C . THR A 1 85 ? 5.564 0.788 16.335 1.00 96.06 85 THR A C 1
ATOM 686 O O . THR A 1 85 ? 5.273 0.153 17.342 1.00 96.06 85 THR A O 1
ATOM 689 N N . ASP A 1 86 ? 5.499 0.265 15.116 1.00 95.38 86 ASP A N 1
ATOM 690 C CA . ASP A 1 86 ? 4.956 -1.059 14.819 1.00 95.38 86 ASP A CA 1
ATOM 691 C C . ASP A 1 86 ? 6.068 -2.096 14.690 1.00 95.38 86 ASP A C 1
ATOM 693 O O . ASP A 1 86 ? 7.142 -1.815 14.156 1.00 95.38 86 ASP A O 1
ATOM 697 N N . ARG A 1 87 ? 5.802 -3.327 15.130 1.00 96.88 87 ARG A N 1
ATOM 698 C CA . ARG A 1 87 ? 6.656 -4.481 14.817 1.00 96.88 87 ARG A CA 1
ATOM 699 C C . ARG A 1 87 ? 6.039 -5.218 13.650 1.00 96.88 87 ARG A C 1
ATOM 701 O O . ARG A 1 87 ? 4.891 -5.638 13.740 1.00 96.88 87 ARG A O 1
ATOM 708 N N . THR A 1 88 ? 6.789 -5.370 12.573 1.00 96.75 88 THR A N 1
ATOM 709 C CA . THR A 1 88 ? 6.282 -5.946 11.331 1.00 96.75 88 THR A CA 1
ATOM 710 C C . THR A 1 88 ? 7.104 -7.145 10.910 1.00 96.75 88 THR A C 1
ATOM 712 O O . THR A 1 88 ? 8.323 -7.173 11.073 1.00 96.75 88 THR A O 1
ATOM 715 N N . GLU A 1 89 ? 6.414 -8.113 10.336 1.00 97.38 89 GLU A N 1
ATOM 716 C CA . GLU A 1 89 ? 6.971 -9.221 9.591 1.00 97.38 89 GLU A CA 1
ATOM 717 C C . GLU A 1 89 ? 6.528 -9.075 8.138 1.00 97.38 89 GLU A C 1
ATOM 719 O O . GLU A 1 89 ? 5.338 -8.956 7.856 1.00 97.38 89 GLU A O 1
ATOM 724 N N . MET A 1 90 ? 7.483 -9.089 7.216 1.00 96.75 90 MET A N 1
ATOM 725 C CA . MET A 1 90 ? 7.256 -9.019 5.783 1.00 96.75 90 MET A CA 1
ATOM 726 C C . MET A 1 90 ? 7.701 -10.319 5.119 1.00 96.75 90 MET A C 1
ATOM 728 O O . MET A 1 90 ? 8.851 -10.738 5.258 1.00 96.75 90 MET A O 1
ATOM 732 N N . LEU A 1 91 ? 6.812 -10.912 4.330 1.00 96.50 91 LEU A N 1
ATOM 733 C CA . LEU A 1 91 ? 7.111 -11.994 3.404 1.00 96.50 91 LEU A CA 1
ATOM 734 C C . LEU A 1 91 ? 7.140 -11.422 1.989 1.00 96.50 91 LEU A C 1
ATOM 736 O O . LEU A 1 91 ? 6.147 -10.878 1.513 1.00 96.50 91 LEU A O 1
ATOM 740 N N . THR A 1 92 ? 8.277 -11.536 1.311 1.00 94.69 92 THR A N 1
ATOM 741 C CA . THR A 1 92 ? 8.411 -11.205 -0.112 1.00 94.69 92 THR A CA 1
ATOM 742 C C . THR A 1 92 ? 8.427 -12.493 -0.921 1.00 94.69 92 THR A C 1
ATOM 744 O O . THR A 1 92 ? 9.348 -13.297 -0.755 1.00 94.69 92 THR A O 1
ATOM 747 N N . LEU A 1 93 ? 7.450 -12.667 -1.810 1.00 92.12 93 LEU A N 1
ATOM 748 C CA . LEU A 1 93 ? 7.448 -13.756 -2.784 1.00 92.12 93 LEU A CA 1
ATOM 749 C C . LEU A 1 93 ? 8.322 -13.337 -3.965 1.00 92.12 93 LEU A C 1
ATOM 751 O O . LEU A 1 93 ? 8.046 -12.336 -4.630 1.00 92.12 93 LEU A O 1
ATOM 755 N N . GLN A 1 94 ? 9.396 -14.085 -4.185 1.00 87.88 94 GLN A N 1
ATOM 756 C CA . GLN A 1 94 ? 10.325 -13.867 -5.284 1.00 87.88 94 GLN A CA 1
ATOM 757 C C . GLN A 1 94 ? 9.828 -14.558 -6.555 1.00 87.88 94 GLN A C 1
ATOM 759 O O . GLN A 1 94 ? 8.968 -15.438 -6.540 1.00 87.88 94 GLN A O 1
ATOM 764 N N . THR A 1 95 ? 10.412 -14.171 -7.681 1.00 85.19 95 THR A N 1
ATOM 765 C CA . THR A 1 95 ? 10.049 -14.680 -9.010 1.00 85.19 95 THR A CA 1
ATOM 766 C C . THR A 1 95 ? 10.448 -16.135 -9.230 1.00 85.19 95 THR A C 1
ATOM 768 O O . THR A 1 95 ? 9.888 -16.799 -10.093 1.00 85.19 95 THR A O 1
ATOM 771 N N . ASP A 1 96 ? 11.419 -16.627 -8.461 1.00 88.12 96 ASP A N 1
ATOM 772 C CA . ASP A 1 96 ? 11.860 -18.025 -8.453 1.00 88.12 96 ASP A CA 1
ATOM 773 C C . ASP A 1 96 ? 10.996 -18.920 -7.542 1.00 88.12 96 ASP A C 1
ATOM 775 O O . ASP A 1 96 ? 11.295 -20.099 -7.365 1.00 88.12 96 ASP A O 1
ATOM 779 N N . GLY A 1 97 ? 9.923 -18.368 -6.961 1.00 86.19 97 GLY A N 1
ATOM 780 C CA . GLY A 1 97 ? 9.035 -19.064 -6.032 1.00 86.19 97 GLY A CA 1
ATOM 781 C C . GLY A 1 97 ? 9.560 -19.134 -4.597 1.00 86.19 97 GLY A C 1
ATOM 782 O O . GLY A 1 97 ? 8.854 -19.641 -3.724 1.00 86.19 97 GLY A O 1
ATOM 783 N N . SER A 1 98 ? 10.760 -18.616 -4.315 1.00 92.62 98 SER A N 1
ATOM 784 C CA . SER A 1 98 ? 11.265 -18.527 -2.947 1.00 92.62 98 SER A CA 1
ATOM 785 C C . SER A 1 98 ? 10.534 -17.446 -2.147 1.00 92.62 98 SER A C 1
ATOM 787 O O . SER A 1 98 ? 10.014 -16.462 -2.682 1.00 92.62 98 SER A O 1
ATOM 789 N N . VAL A 1 99 ? 10.502 -17.627 -0.827 1.00 94.25 99 VAL A N 1
ATOM 790 C CA . VAL A 1 99 ? 9.928 -16.655 0.105 1.00 94.25 99 VAL A CA 1
ATOM 791 C C . VAL A 1 99 ? 11.039 -16.105 0.980 1.00 94.25 99 VAL A C 1
ATOM 793 O O . VAL A 1 99 ? 11.701 -16.845 1.709 1.00 94.25 99 VAL A O 1
ATOM 796 N N . ARG A 1 100 ? 11.221 -14.785 0.941 1.00 95.31 100 ARG A N 1
ATOM 797 C CA . ARG A 1 100 ? 12.111 -14.079 1.862 1.00 95.31 100 ARG A CA 1
ATOM 798 C C . ARG A 1 100 ? 11.297 -13.494 3.005 1.00 95.31 100 ARG A C 1
ATOM 800 O O . ARG A 1 100 ? 10.380 -12.716 2.762 1.00 95.31 100 ARG A O 1
ATOM 807 N N . ARG A 1 101 ? 11.680 -13.820 4.236 1.00 96.25 101 ARG A N 1
ATOM 808 C CA . ARG A 1 101 ? 11.101 -13.266 5.464 1.00 96.25 101 ARG A CA 1
ATOM 809 C C . ARG A 1 101 ? 11.992 -12.159 6.018 1.00 96.25 101 ARG A C 1
ATOM 811 O O . ARG A 1 101 ? 13.217 -12.282 6.008 1.00 96.25 101 ARG A O 1
ATOM 818 N N . THR A 1 102 ? 11.399 -11.073 6.489 1.00 95.75 102 THR A N 1
ATOM 819 C CA . THR A 1 102 ? 12.116 -9.968 7.134 1.00 95.75 102 THR A CA 1
ATOM 820 C C . THR A 1 102 ? 11.284 -9.427 8.282 1.00 95.75 102 THR A C 1
ATOM 822 O O . THR A 1 102 ? 10.101 -9.162 8.112 1.00 95.75 102 THR A O 1
ATOM 825 N N . GLU A 1 103 ? 11.903 -9.246 9.442 1.00 96.06 103 GLU A N 1
ATOM 826 C CA . GLU A 1 103 ? 11.273 -8.618 10.601 1.00 96.06 103 GLU A CA 1
ATOM 827 C C . GLU A 1 103 ? 11.893 -7.237 10.814 1.00 96.06 103 GLU A C 1
ATOM 829 O O . GLU A 1 103 ? 13.109 -7.069 10.709 1.00 96.06 103 GLU A O 1
ATOM 834 N N . GLN A 1 104 ? 11.063 -6.235 11.085 1.00 94.06 104 GLN A N 1
ATOM 835 C CA . GLN A 1 104 ? 11.522 -4.863 11.284 1.00 94.06 104 GLN A CA 1
ATOM 836 C C . GLN A 1 104 ? 10.584 -4.088 12.206 1.00 94.06 104 GLN A C 1
ATOM 838 O O . GLN A 1 104 ? 9.383 -4.354 12.280 1.00 94.06 104 GLN A O 1
ATOM 843 N N . THR A 1 105 ? 11.137 -3.084 12.882 1.00 94.44 105 THR A N 1
ATOM 844 C CA . THR A 1 105 ? 10.355 -2.094 13.627 1.00 94.44 105 THR A CA 1
ATOM 845 C C . THR A 1 105 ? 10.202 -0.842 12.771 1.00 94.44 105 THR A C 1
ATOM 847 O O . THR A 1 105 ? 11.205 -0.265 12.352 1.00 94.44 105 THR A O 1
ATOM 850 N N . VAL A 1 106 ? 8.966 -0.429 12.501 1.00 91.19 106 VAL A N 1
ATOM 851 C CA . VAL A 1 106 ? 8.642 0.681 11.594 1.00 91.19 106 VAL A CA 1
ATOM 852 C C . VAL A 1 106 ? 7.962 1.796 12.373 1.00 91.19 106 VAL A C 1
ATOM 854 O O . VAL A 1 106 ? 7.082 1.544 13.192 1.00 91.19 106 VAL A O 1
ATOM 857 N N . LYS A 1 107 ? 8.351 3.046 12.111 1.00 90.44 107 LYS A N 1
ATOM 858 C CA . LYS A 1 107 ? 7.600 4.212 12.582 1.00 90.44 107 LYS A CA 1
ATOM 859 C C . LYS A 1 107 ? 6.519 4.557 11.565 1.00 90.44 107 LYS A C 1
ATOM 861 O O . LYS A 1 107 ? 6.821 5.034 10.475 1.00 90.44 107 LYS A O 1
ATOM 866 N N . THR A 1 108 ? 5.274 4.334 11.948 1.00 86.81 108 THR A N 1
ATOM 867 C CA . THR A 1 108 ? 4.084 4.653 11.163 1.00 86.81 108 THR A CA 1
ATOM 868 C C . THR A 1 108 ? 3.603 6.048 11.540 1.00 86.81 108 THR A C 1
ATOM 870 O O . THR A 1 108 ? 3.381 6.343 12.714 1.00 86.81 108 THR A O 1
ATOM 873 N N . TRP A 1 109 ? 3.456 6.931 10.556 1.00 87.12 109 TRP A N 1
ATOM 874 C CA . TRP A 1 109 ? 2.930 8.277 10.775 1.00 87.12 109 TRP A CA 1
ATOM 875 C C . TRP A 1 109 ? 1.400 8.257 10.742 1.00 87.12 109 TRP A C 1
ATOM 877 O O . TRP A 1 109 ? 0.807 7.991 9.698 1.00 87.12 109 TRP A O 1
ATOM 887 N N . LEU A 1 110 ? 0.757 8.570 11.868 1.00 83.62 110 LEU A N 1
ATOM 888 C CA . LEU A 1 110 ? -0.697 8.450 12.036 1.00 83.62 110 LEU A CA 1
ATOM 889 C C . LEU A 1 110 ? -1.485 9.429 11.155 1.00 83.62 110 LEU A C 1
ATOM 891 O O . LEU A 1 110 ? -2.599 9.134 10.729 1.00 83.62 110 LEU A O 1
ATOM 895 N N . LYS A 1 111 ? -0.899 10.581 10.809 1.00 78.31 111 LYS A N 1
ATOM 896 C CA . LYS A 1 111 ? -1.509 11.498 9.831 1.00 78.31 111 LYS A CA 1
ATOM 897 C C . LYS A 1 111 ? -1.564 10.893 8.426 1.00 78.31 111 LYS A C 1
ATOM 899 O O . LYS A 1 111 ? -2.452 11.254 7.663 1.00 78.31 111 LYS A O 1
ATOM 904 N N . GLY A 1 112 ? -0.668 9.959 8.097 1.00 72.69 112 GLY A N 1
ATOM 905 C CA . GLY A 1 112 ? -0.723 9.204 6.845 1.00 72.69 112 GLY A CA 1
ATOM 906 C C . GLY A 1 112 ? -1.972 8.324 6.751 1.00 72.69 112 GLY A C 1
ATOM 907 O O . GLY A 1 112 ? -2.604 8.287 5.698 1.00 72.69 112 GLY A O 1
ATOM 908 N N . ASP A 1 113 ? -2.375 7.691 7.859 1.00 71.50 113 ASP A N 1
ATOM 909 C CA . ASP A 1 113 ? -3.621 6.911 7.940 1.00 71.50 113 ASP A CA 1
ATOM 910 C C . ASP A 1 113 ? -4.844 7.817 7.738 1.00 71.50 113 ASP A C 1
ATOM 912 O O . ASP A 1 113 ? -5.718 7.532 6.920 1.00 71.50 113 ASP A O 1
ATOM 916 N N . ALA A 1 114 ? -4.869 8.965 8.424 1.00 73.44 114 ALA A N 1
ATOM 917 C CA . ALA A 1 114 ? -5.943 9.945 8.277 1.00 73.44 114 ALA A CA 1
ATOM 918 C C . ALA A 1 114 ? -6.025 10.512 6.849 1.00 73.44 114 ALA A C 1
A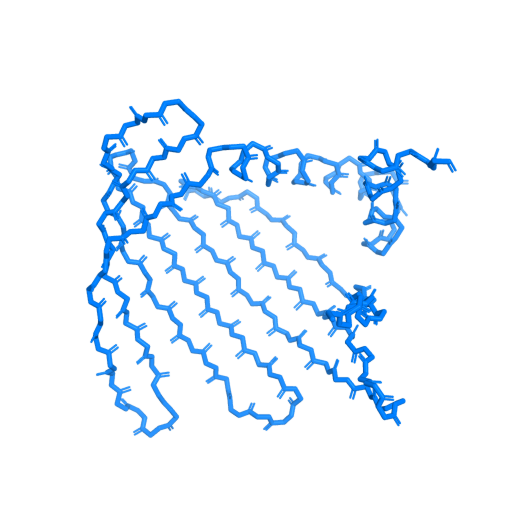TOM 920 O O . ALA A 1 114 ? -7.119 10.711 6.322 1.00 73.44 114 ALA A O 1
ATOM 921 N N . MET A 1 115 ? -4.880 10.753 6.206 1.00 73.00 115 MET A N 1
ATOM 922 C CA . MET A 1 115 ? -4.824 11.213 4.819 1.00 73.00 115 MET A CA 1
ATOM 923 C C . MET A 1 115 ? -5.375 10.156 3.856 1.00 73.00 115 MET A C 1
ATOM 925 O O . MET A 1 115 ? -6.164 10.497 2.980 1.00 73.00 115 MET A O 1
ATOM 929 N N . ARG A 1 116 ? -5.037 8.872 4.039 1.00 75.00 116 ARG A N 1
ATOM 930 C CA . ARG A 1 116 ? -5.615 7.779 3.237 1.00 75.00 116 ARG A CA 1
ATOM 931 C C . ARG A 1 116 ? -7.136 7.738 3.343 1.00 75.00 116 ARG A C 1
ATOM 933 O O . ARG A 1 116 ? -7.805 7.677 2.317 1.00 75.00 116 ARG A O 1
ATOM 940 N N . ALA A 1 117 ? -7.679 7.852 4.554 1.00 75.94 117 ALA A N 1
ATOM 941 C CA . ALA A 1 117 ? -9.126 7.891 4.765 1.00 75.94 117 ALA A CA 1
ATOM 942 C C . ALA A 1 117 ? -9.792 9.095 4.069 1.00 75.94 117 ALA A C 1
ATOM 944 O O . ALA A 1 117 ? -10.863 8.958 3.480 1.00 75.94 117 ALA A O 1
ATOM 945 N N . LYS A 1 118 ? -9.146 10.269 4.080 1.00 75.62 118 LYS A N 1
ATOM 946 C CA . LYS A 1 118 ? -9.626 11.448 3.340 1.00 75.62 118 LYS A CA 1
ATOM 947 C C . LYS A 1 118 ? -9.602 11.236 1.827 1.00 75.62 118 LYS A C 1
ATOM 949 O O . LYS A 1 118 ? -10.592 11.529 1.168 1.00 75.62 118 LYS A O 1
ATOM 954 N N . ILE A 1 119 ? -8.507 10.696 1.286 1.00 77.06 119 ILE A N 1
ATOM 955 C CA . ILE A 1 119 ? -8.379 10.389 -0.147 1.00 77.06 119 ILE A CA 1
ATOM 956 C C . ILE A 1 119 ? -9.454 9.386 -0.576 1.00 77.06 119 ILE A C 1
ATOM 958 O O . ILE A 1 119 ? -10.081 9.580 -1.612 1.00 77.06 119 ILE A O 1
ATOM 962 N N . ALA A 1 120 ? -9.716 8.363 0.240 1.00 78.94 120 ALA A N 1
ATOM 963 C CA . ALA A 1 120 ? -10.781 7.393 0.008 1.00 78.94 120 ALA A CA 1
ATOM 964 C C . ALA A 1 120 ? -12.167 8.048 -0.080 1.00 78.94 120 ALA A C 1
ATOM 966 O O . ALA A 1 120 ? -12.949 7.743 -0.980 1.00 78.94 120 ALA A O 1
ATOM 967 N N . ALA A 1 121 ? -12.476 8.957 0.852 1.00 81.25 121 ALA A N 1
ATOM 968 C CA . ALA A 1 121 ? -13.731 9.702 0.852 1.00 81.25 121 ALA A CA 1
ATOM 969 C C . ALA A 1 121 ? -13.859 10.585 -0.396 1.00 81.25 121 ALA A C 1
ATOM 971 O O . ALA A 1 121 ? -14.837 10.472 -1.125 1.00 81.25 121 ALA A O 1
ATOM 972 N N . TRP A 1 122 ? -12.832 11.375 -0.708 1.00 80.56 122 TRP A N 1
ATOM 973 C CA . TRP A 1 122 ? -12.822 12.225 -1.899 1.00 80.56 122 TRP A CA 1
ATOM 974 C C . TRP A 1 122 ? -12.917 11.444 -3.205 1.00 80.56 122 TRP A C 1
ATOM 976 O O . TRP A 1 122 ? -13.576 11.894 -4.139 1.00 80.56 122 TRP A O 1
ATOM 986 N N . TYR A 1 123 ? -12.289 10.272 -3.277 1.00 82.06 123 TYR A N 1
ATOM 987 C CA . TYR A 1 123 ? -12.410 9.399 -4.434 1.00 82.06 123 TYR A CA 1
ATOM 988 C C . TYR A 1 123 ? -13.844 8.898 -4.627 1.00 82.06 123 TYR A C 1
ATOM 990 O O . TYR A 1 123 ? -14.361 8.947 -5.743 1.00 82.06 123 TYR A O 1
ATOM 998 N N . ARG A 1 124 ? -14.511 8.476 -3.549 1.00 83.06 124 ARG A N 1
ATOM 999 C CA . ARG A 1 124 ? -15.926 8.082 -3.578 1.00 83.06 124 ARG A CA 1
ATOM 1000 C C . ARG A 1 124 ? -16.814 9.238 -4.042 1.00 83.06 124 ARG A C 1
ATOM 1002 O O . ARG A 1 124 ? -17.504 9.089 -5.047 1.00 83.06 124 ARG A O 1
ATOM 1009 N N . ASP A 1 125 ? -16.717 10.393 -3.389 1.00 85.88 125 ASP A N 1
ATOM 1010 C CA . ASP A 1 125 ? -17.545 11.566 -3.697 1.00 85.88 125 ASP A CA 1
ATOM 1011 C C . ASP A 1 125 ? -17.316 12.062 -5.136 1.00 85.88 125 ASP A C 1
ATOM 1013 O O . ASP A 1 125 ? -18.254 12.388 -5.862 1.00 85.88 125 ASP A O 1
ATOM 1017 N N . GLY A 1 126 ? -16.057 12.087 -5.585 1.00 84.25 126 GLY A N 1
ATOM 1018 C CA . GLY A 1 126 ? -15.699 12.490 -6.942 1.00 84.25 126 GLY A CA 1
ATOM 1019 C C . GLY A 1 126 ? -16.205 11.518 -8.007 1.00 84.25 126 GLY A C 1
ATOM 1020 O O . GLY A 1 126 ? -16.672 11.954 -9.059 1.00 84.25 126 GLY A O 1
ATOM 1021 N N . THR A 1 127 ? -16.171 10.214 -7.723 1.00 83.81 127 THR A N 1
ATOM 1022 C CA . THR A 1 127 ? -16.713 9.188 -8.627 1.00 83.81 127 THR A CA 1
ATOM 1023 C C . THR A 1 127 ? -18.236 9.302 -8.728 1.00 83.81 127 THR A C 1
ATOM 1025 O O . THR A 1 127 ? -18.780 9.236 -9.829 1.00 83.81 127 THR A O 1
ATOM 1028 N N . GLU A 1 128 ? -18.933 9.546 -7.612 1.00 87.06 128 GLU A N 1
ATOM 1029 C CA . GLU A 1 128 ? -20.381 9.823 -7.595 1.00 87.06 128 GLU A CA 1
ATOM 1030 C C . GLU A 1 128 ? -20.740 11.100 -8.375 1.00 87.06 128 GLU A C 1
ATOM 1032 O O . GLU A 1 128 ? -21.788 11.162 -9.019 1.00 87.06 128 GLU A O 1
ATOM 1037 N N . ALA A 1 129 ? -19.845 12.092 -8.388 1.00 88.38 129 ALA A N 1
ATOM 1038 C CA . ALA A 1 129 ? -19.967 13.311 -9.187 1.00 88.38 129 ALA A CA 1
ATOM 1039 C C . ALA A 1 129 ? -19.574 13.141 -10.673 1.00 88.38 129 ALA A C 1
ATOM 1041 O O . ALA A 1 129 ? -19.660 14.102 -11.438 1.00 88.38 129 ALA A O 1
ATOM 1042 N N . GLY A 1 130 ? -19.156 11.943 -11.100 1.00 88.06 130 GLY A N 1
ATOM 1043 C CA . GLY A 1 130 ? -18.794 11.637 -12.488 1.00 88.06 130 GLY A CA 1
ATOM 1044 C C . GLY A 1 130 ? -17.387 12.076 -12.911 1.00 88.06 130 GLY A C 1
ATOM 1045 O O . GLY A 1 130 ? -17.114 12.135 -14.110 1.00 88.06 130 GLY A O 1
ATOM 1046 N N . LEU A 1 131 ? -16.500 12.388 -11.961 1.00 85.69 131 LEU A N 1
ATOM 1047 C CA . LEU A 1 131 ? -15.101 12.723 -12.233 1.00 85.69 131 LEU A CA 1
ATOM 1048 C C . LEU A 1 131 ? -14.264 11.463 -12.495 1.00 85.69 131 LEU A C 1
ATOM 1050 O O . LEU A 1 131 ? -14.500 10.398 -11.925 1.00 85.69 131 LEU A O 1
ATOM 1054 N N . THR A 1 132 ? -13.232 11.597 -13.323 1.00 83.19 132 THR A N 1
ATOM 1055 C CA . THR A 1 132 ? -12.215 10.556 -13.526 1.00 83.19 132 THR A CA 1
ATOM 1056 C C . THR A 1 132 ? -11.211 10.515 -12.370 1.00 83.19 132 THR A C 1
ATOM 1058 O O . THR A 1 132 ? -11.003 11.501 -11.662 1.00 83.19 132 THR A O 1
ATOM 1061 N N . ALA A 1 133 ? -10.508 9.390 -12.206 1.00 77.75 133 ALA A N 1
ATOM 1062 C CA . ALA A 1 133 ? -9.482 9.235 -11.171 1.00 77.75 133 ALA A CA 1
ATOM 1063 C C . ALA A 1 133 ? -8.373 10.308 -11.227 1.00 77.75 133 ALA A C 1
ATOM 1065 O O . ALA A 1 133 ? -7.922 10.785 -10.187 1.00 77.75 133 ALA A O 1
ATOM 1066 N N . ASP A 1 134 ? -7.950 10.712 -12.431 1.00 79.38 134 ASP A N 1
ATOM 1067 C CA . ASP A 1 134 ? -6.934 11.757 -12.618 1.00 79.38 134 ASP A CA 1
ATOM 1068 C C . ASP A 1 134 ? -7.465 13.141 -12.210 1.00 79.38 134 ASP A C 1
ATOM 1070 O O . ASP A 1 134 ? -6.750 13.917 -11.579 1.00 79.38 134 ASP A O 1
ATOM 1074 N N . GLU A 1 135 ? -8.734 13.445 -12.505 1.00 82.62 135 GLU A N 1
ATOM 1075 C CA . GLU A 1 135 ? -9.385 14.697 -12.094 1.00 82.62 135 GLU A CA 1
ATOM 1076 C C . GLU A 1 135 ? -9.552 14.775 -10.576 1.00 82.62 135 GLU A C 1
ATOM 1078 O O . GLU A 1 135 ? -9.217 15.798 -9.976 1.00 82.62 135 GLU A O 1
ATOM 1083 N N . ILE A 1 136 ? -9.991 13.680 -9.952 1.00 80.44 136 ILE A N 1
ATOM 1084 C CA . ILE A 1 136 ? -10.078 13.549 -8.494 1.00 80.44 136 ILE A CA 1
ATOM 1085 C C . ILE A 1 136 ? -8.702 13.796 -7.875 1.00 80.44 136 ILE A C 1
ATOM 1087 O O . ILE A 1 136 ? -8.567 14.619 -6.973 1.00 80.44 136 ILE A O 1
ATOM 1091 N N . PHE A 1 137 ? -7.659 13.131 -8.374 1.00 77.44 137 PHE A N 1
ATOM 1092 C CA . PHE A 1 137 ? -6.315 13.279 -7.825 1.00 77.44 137 PHE A CA 1
ATOM 1093 C C . PHE A 1 137 ? -5.775 14.706 -7.967 1.00 77.44 137 PHE A C 1
ATOM 1095 O O . PHE A 1 137 ? -5.212 15.245 -7.014 1.00 77.44 137 PHE A O 1
ATOM 1102 N N . ARG A 1 138 ? -5.981 15.355 -9.120 1.00 79.31 138 ARG A N 1
ATOM 1103 C CA . ARG A 1 138 ? -5.596 16.763 -9.317 1.00 79.31 138 ARG A CA 1
ATOM 1104 C C . ARG A 1 138 ? -6.346 17.699 -8.373 1.00 79.31 138 ARG A C 1
ATOM 1106 O O . ARG A 1 138 ? -5.729 18.618 -7.836 1.00 79.31 138 ARG A O 1
ATOM 1113 N N . LEU A 1 139 ? -7.640 17.463 -8.148 1.00 78.62 139 LEU A N 1
ATOM 1114 C CA . LEU A 1 139 ? -8.442 18.236 -7.202 1.00 78.62 139 LEU A CA 1
ATOM 1115 C C . LEU A 1 139 ? -7.890 18.088 -5.779 1.00 78.62 139 LEU A C 1
ATOM 1117 O O . LEU A 1 139 ? -7.577 19.094 -5.145 1.00 78.62 139 LEU A O 1
ATOM 1121 N N . ILE A 1 140 ? -7.684 16.852 -5.320 1.00 73.44 140 ILE A N 1
ATOM 1122 C CA . ILE A 1 140 ? -7.094 16.540 -4.010 1.00 73.44 140 ILE A CA 1
ATOM 1123 C C . ILE A 1 140 ? -5.738 17.232 -3.845 1.00 73.44 140 ILE A C 1
ATOM 1125 O O . ILE A 1 140 ? -5.497 17.912 -2.848 1.00 73.44 140 ILE A O 1
ATOM 1129 N N . TRP A 1 141 ? -4.865 17.105 -4.847 1.00 72.06 141 TRP A N 1
ATOM 1130 C CA . TRP A 1 141 ? -3.546 17.728 -4.831 1.00 72.06 141 TRP A CA 1
ATOM 1131 C C . TRP A 1 141 ? -3.628 19.252 -4.696 1.00 72.06 141 TRP A C 1
ATOM 1133 O O . TRP A 1 141 ? -2.872 19.834 -3.918 1.00 72.06 141 TRP A O 1
ATOM 1143 N N . SER A 1 142 ? -4.556 19.890 -5.417 1.00 76.00 142 SER A N 1
ATOM 1144 C CA . SER A 1 142 ? -4.761 21.342 -5.371 1.00 76.00 142 SER A CA 1
ATOM 1145 C C . SER A 1 142 ? -5.325 21.842 -4.037 1.00 76.00 142 SER A C 1
ATOM 1147 O O . SER A 1 142 ? -4.991 22.946 -3.619 1.00 76.00 142 SER A O 1
ATOM 1149 N N . LEU A 1 143 ? -6.148 21.038 -3.355 1.00 72.25 143 LEU A N 1
ATOM 1150 C CA . LEU A 1 143 ? -6.724 21.379 -2.051 1.00 72.25 143 LEU A CA 1
ATOM 1151 C C . LEU A 1 143 ? -5.689 21.296 -0.924 1.00 72.25 143 LEU A C 1
ATOM 1153 O O . LEU A 1 143 ? -5.725 22.103 0.000 1.00 72.25 143 LEU A O 1
ATOM 1157 N N . GLU A 1 144 ? -4.766 20.336 -1.007 1.00 68.25 144 GLU A N 1
ATOM 1158 C CA . GLU A 1 144 ? -3.708 20.130 -0.007 1.00 68.25 144 GLU A CA 1
ATOM 1159 C C . GLU A 1 144 ? -2.462 20.988 -0.273 1.00 68.25 144 GLU A C 1
ATOM 1161 O O . GLU A 1 144 ? -1.691 21.271 0.641 1.00 68.25 144 GLU A O 1
ATOM 1166 N N . ASN A 1 145 ? -2.280 21.439 -1.516 1.00 64.94 145 ASN A N 1
ATOM 1167 C CA . ASN A 1 145 ? -1.229 22.369 -1.917 1.00 64.94 145 ASN A CA 1
ATOM 1168 C C . ASN A 1 145 ? -1.857 23.567 -2.641 1.00 64.94 145 ASN A C 1
ATOM 1170 O O . ASN A 1 145 ? -1.607 23.749 -3.841 1.00 64.94 145 ASN A O 1
ATOM 1174 N N . PRO A 1 146 ? -2.697 24.372 -1.956 1.00 48.19 146 PRO A N 1
ATOM 1175 C CA . PRO A 1 146 ? -3.201 25.599 -2.547 1.00 48.19 146 PRO A CA 1
ATOM 1176 C C . PRO A 1 146 ? -1.979 26.434 -2.925 1.00 48.19 146 PRO A C 1
ATOM 1178 O O . PRO A 1 146 ? -1.069 26.584 -2.110 1.00 48.19 146 PRO A O 1
ATOM 1181 N N . ALA A 1 147 ? -1.917 26.859 -4.187 1.00 50.31 147 ALA A N 1
ATOM 1182 C CA . ALA A 1 147 ? -0.748 27.507 -4.769 1.00 50.31 147 ALA A CA 1
ATOM 1183 C C . ALA A 1 147 ? -0.105 28.513 -3.796 1.00 50.31 147 ALA A C 1
ATOM 1185 O O . ALA A 1 147 ? -0.796 29.383 -3.262 1.00 50.31 147 ALA A O 1
ATOM 1186 N N . ASN A 1 148 ? 1.209 28.367 -3.583 1.00 40.75 148 ASN A N 1
ATOM 1187 C CA . ASN A 1 148 ? 2.049 29.481 -3.141 1.00 40.75 148 ASN A CA 1
ATOM 1188 C C . ASN A 1 148 ? 1.936 30.639 -4.136 1.00 40.75 148 ASN A C 1
ATOM 1190 O O . ASN A 1 148 ? 1.931 30.349 -5.357 1.00 40.75 148 ASN A O 1
#

Radius of gyration: 17.21 Å; chains: 1; bounding box: 42×48×43 Å

Foldseek 3Di:
DDPPPQFDKFWPAKDKDADVQWIKIWTWMWGQDPVRDIKIKTKIKIKGHPPQKIWMWIWMDIHPDDIKIKIKIWGWADDDPQWTWIWIWMWIQDPVRDIDIDIDIDIDGNVVVVVVVVLSVLVVVCVVVVHGPRRSVVVSVCVVCVDD

pLDDT: mean 85.01, std 13.35, range [32.75, 97.38]

Sequence (148 aa):
MQNDTPAPMRILDLQWREAAGGHEFESTIEISRPDGSKSIVREYWREIDLGDSYMTVRHAVRDAAPAQTFFIYGRKGEVQGDFRTDRTEMLTLQTDGSVRRTEQTVKTWLKGDAMRAKIAAWYRDGTEAGLTADEIFRLIWSLENPAN